Protein AF-A0A522CZ57-F1 (afdb_monomer)

Radius of gyration: 12.21 Å; Cα contacts (8 Å, |Δi|>4): 90; chains: 1; bounding box: 31×19×31 Å

Solvent-accessible surface area (backbone atoms only — not comparable to full-atom values): 3235 Å² total; per-residue (Å²): 114,77,38,83,46,75,52,76,46,80,47,87,88,84,25,31,45,33,41,40,35,30,39,37,90,88,21,30,70,40,58,49,79,48,70,49,72,89,67,83,62,78,62,51,61,57,54,50,36,57,72,50,40,68,83

Sequence (55 aa):
MPRLMAGIVKAPGEKLVRVRFILDAGRVTAIKISGDFFIHPEDAVESLENSLNNT

Foldseek 3Di:
DWDWDKDWDQDPPRWIKIKIFIADPNATQFIDIDTHDDDPPPCVRVVVRVVRHGD

Secondary structure (DSSP, 8-state):
--EEEEEEEE-SSS-EEEEEEEEETTEEEEEEEEEE---SSTTHHHHHHHHHTT-

Mean predicted aligned error: 3.01 Å

Structure (mmCIF, N/CA/C/O backbone):
data_AF-A0A522CZ57-F1
#
_entry.id   AF-A0A522CZ57-F1
#
loop_
_atom_site.group_PDB
_atom_site.id
_atom_site.type_symbol
_atom_site.label_atom_id
_atom_site.label_alt_id
_atom_site.label_comp_id
_atom_site.label_asym_id
_atom_site.label_entity_id
_atom_site.label_seq_id
_atom_site.pdbx_PDB_ins_code
_atom_site.Cartn_x
_atom_site.Cartn_y
_atom_site.Cartn_z
_atom_site.occupancy
_atom_site.B_iso_or_equiv
_atom_site.auth_seq_id
_atom_site.auth_comp_id
_atom_site.auth_asym_id
_atom_site.auth_atom_id
_atom_site.pdbx_PDB_model_num
ATOM 1 N N . ME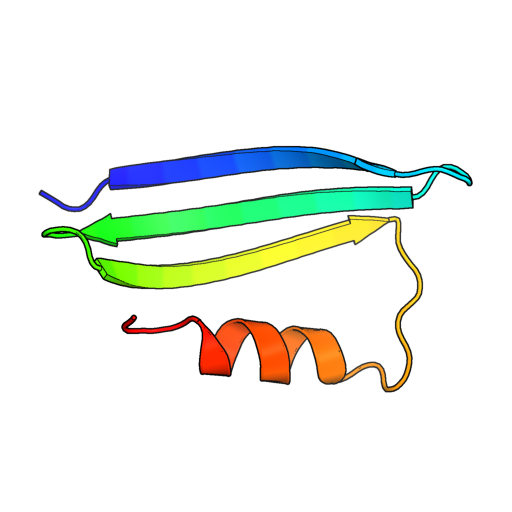T A 1 1 ? 16.121 -3.011 -12.763 1.00 86.44 1 MET A N 1
ATOM 2 C CA . MET A 1 1 ? 16.336 -3.947 -11.640 1.00 86.44 1 MET A CA 1
ATOM 3 C C . MET A 1 1 ? 15.331 -3.545 -10.586 1.00 86.44 1 MET A C 1
ATOM 5 O O . MET A 1 1 ? 15.433 -2.411 -10.119 1.00 86.44 1 MET A O 1
ATOM 9 N N . PRO A 1 2 ? 14.378 -4.425 -10.249 1.00 93.81 2 PRO A N 1
ATOM 10 C CA . PRO A 1 2 ? 13.348 -4.111 -9.276 1.00 93.81 2 PRO A CA 1
ATOM 11 C C . PRO A 1 2 ? 13.990 -3.865 -7.913 1.00 93.81 2 PRO A C 1
ATOM 13 O O . PRO A 1 2 ? 14.793 -4.667 -7.430 1.00 93.81 2 PRO A O 1
ATOM 16 N N . ARG A 1 3 ? 13.650 -2.734 -7.301 1.00 97.19 3 ARG A N 1
ATOM 17 C CA . ARG A 1 3 ? 14.158 -2.327 -5.996 1.00 97.19 3 ARG A CA 1
ATOM 18 C C . ARG A 1 3 ? 13.015 -2.243 -5.005 1.00 97.19 3 ARG A C 1
ATOM 20 O O . ARG A 1 3 ? 12.082 -1.469 -5.193 1.00 97.19 3 ARG A O 1
ATOM 27 N N . LEU A 1 4 ? 13.138 -2.985 -3.911 1.00 97.31 4 LEU A N 1
ATOM 28 C CA . LEU A 1 4 ? 12.270 -2.803 -2.758 1.00 97.31 4 LEU A CA 1
ATOM 29 C C . LEU A 1 4 ? 12.651 -1.509 -2.031 1.00 97.31 4 LEU A C 1
ATOM 31 O O . LEU A 1 4 ? 13.815 -1.292 -1.684 1.00 97.31 4 LEU A O 1
ATOM 35 N N . MET A 1 5 ? 11.662 -0.657 -1.796 1.00 97.62 5 MET A N 1
ATOM 36 C CA . MET A 1 5 ? 11.792 0.590 -1.054 1.00 97.62 5 MET A CA 1
ATOM 37 C C . MET A 1 5 ? 10.779 0.621 0.088 1.00 97.62 5 MET A C 1
ATOM 39 O O . MET A 1 5 ? 9.723 -0.014 0.026 1.00 97.62 5 MET A O 1
ATOM 43 N N . ALA A 1 6 ? 11.112 1.351 1.150 1.00 97.56 6 ALA A N 1
ATOM 44 C CA . ALA A 1 6 ? 10.237 1.534 2.294 1.00 97.56 6 ALA A CA 1
ATOM 45 C C . ALA A 1 6 ? 10.363 2.954 2.850 1.00 97.56 6 ALA A C 1
ATOM 47 O O . ALA A 1 6 ? 11.452 3.527 2.857 1.00 97.56 6 ALA A O 1
ATOM 48 N N . GLY A 1 7 ? 9.250 3.495 3.336 1.00 97.69 7 GLY A N 1
ATOM 49 C CA . GLY A 1 7 ? 9.172 4.801 3.977 1.00 97.69 7 GLY A CA 1
ATOM 50 C C . GLY A 1 7 ? 8.234 4.765 5.177 1.00 97.69 7 GLY A C 1
ATOM 51 O O . GLY A 1 7 ? 7.286 3.978 5.216 1.00 97.69 7 GLY A O 1
ATOM 52 N N . ILE A 1 8 ? 8.516 5.603 6.172 1.00 97.69 8 ILE A N 1
ATOM 53 C CA . ILE A 1 8 ? 7.704 5.736 7.382 1.00 97.69 8 ILE A CA 1
ATOM 54 C C . ILE A 1 8 ? 7.476 7.218 7.647 1.00 97.69 8 ILE A C 1
ATOM 56 O O . ILE A 1 8 ? 8.425 7.999 7.649 1.00 97.69 8 ILE A O 1
ATOM 60 N N . VAL A 1 9 ? 6.225 7.584 7.914 1.00 97.25 9 VAL A N 1
ATOM 61 C CA . VAL A 1 9 ? 5.825 8.937 8.292 1.00 97.25 9 VAL A CA 1
ATOM 62 C C . VAL A 1 9 ? 5.011 8.870 9.578 1.00 97.25 9 VAL A C 1
ATOM 64 O O . VAL A 1 9 ? 4.054 8.102 9.682 1.00 97.25 9 VAL A O 1
ATOM 67 N N . LYS A 1 10 ? 5.399 9.686 10.560 1.00 96.25 10 LYS A N 1
ATOM 68 C CA . LYS A 1 10 ? 4.592 9.968 11.749 1.00 96.25 10 LYS A CA 1
ATOM 69 C C . LYS A 1 10 ? 3.807 11.246 11.486 1.00 96.25 10 LYS A C 1
ATOM 71 O O . LYS A 1 10 ? 4.408 12.307 11.329 1.00 96.25 10 LYS A O 1
ATOM 76 N N . ALA A 1 11 ? 2.493 11.129 11.396 1.00 92.50 11 ALA A N 1
ATOM 77 C CA . ALA A 1 11 ? 1.595 12.258 11.225 1.00 92.50 11 ALA A CA 1
ATOM 78 C C . ALA A 1 11 ? 1.096 12.759 12.597 1.00 9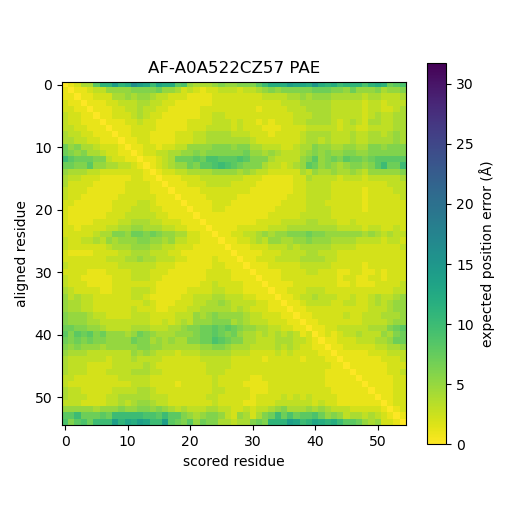2.50 11 ALA A C 1
ATOM 80 O O . ALA A 1 11 ? 1.160 12.022 13.586 1.00 92.50 11 ALA A O 1
ATOM 81 N N . PRO A 1 12 ? 0.607 14.010 12.688 1.00 93.56 12 PRO A N 1
ATOM 82 C CA . PRO A 1 12 ? 0.000 14.524 13.912 1.00 93.56 12 PRO A CA 1
ATOM 83 C C . PRO A 1 12 ? -1.117 13.614 14.448 1.00 93.56 12 PRO A C 1
ATOM 85 O O . PRO A 1 12 ? -1.846 12.989 13.674 1.00 93.56 12 PRO A O 1
ATOM 88 N N . GLY A 1 13 ? -1.268 13.576 15.775 1.00 89.88 13 GLY A N 1
ATOM 89 C CA . GLY A 1 13 ? -2.268 12.737 16.444 1.00 89.88 13 GLY A CA 1
ATOM 90 C C . GLY A 1 13 ? -1.894 11.254 16.488 1.00 89.88 13 GLY A C 1
ATOM 91 O O . GLY A 1 13 ? -2.759 10.414 16.284 1.00 89.88 13 GLY A O 1
ATOM 92 N N . GLU A 1 14 ? -0.604 10.957 16.686 1.00 87.31 14 GLU A N 1
ATOM 93 C CA . GLU A 1 14 ? -0.041 9.602 16.858 1.00 87.31 14 GLU A CA 1
ATOM 94 C C . GLU A 1 14 ? -0.234 8.643 15.674 1.00 87.31 14 GLU A C 1
ATOM 96 O O . GLU A 1 14 ? 0.117 7.469 15.749 1.00 87.31 14 GLU A O 1
ATOM 101 N N . LYS A 1 15 ? -0.693 9.160 14.533 1.00 95.25 15 LYS A N 1
ATOM 102 C CA . LYS A 1 15 ? -0.882 8.368 13.323 1.00 95.25 15 LYS A CA 1
ATOM 103 C C . LYS A 1 15 ? 0.460 7.971 12.722 1.00 95.25 15 LYS A C 1
ATOM 105 O O . LYS A 1 15 ? 1.358 8.796 12.531 1.00 95.25 15 LYS A O 1
ATOM 110 N N . LEU A 1 16 ? 0.571 6.712 12.336 1.00 95.75 16 LEU A N 1
ATOM 111 C CA . LEU A 1 16 ? 1.743 6.141 11.701 1.00 95.75 16 LEU A CA 1
ATOM 112 C C . LEU A 1 16 ? 1.368 5.594 10.331 1.00 95.75 16 LEU A C 1
ATOM 114 O O . LEU A 1 16 ? 0.529 4.706 10.234 1.00 95.75 16 LEU A O 1
ATOM 118 N N . VAL A 1 17 ? 2.061 6.044 9.290 1.00 96.56 17 VAL A N 1
ATOM 119 C CA . VAL A 1 17 ? 1.942 5.483 7.942 1.00 96.56 17 VAL A CA 1
ATOM 120 C C . VAL A 1 17 ? 3.270 4.855 7.548 1.00 96.56 17 VAL A C 1
ATOM 122 O O . VAL A 1 17 ? 4.334 5.462 7.663 1.00 96.56 17 VAL A O 1
ATOM 125 N N . ARG A 1 18 ? 3.210 3.613 7.085 1.00 97.75 18 ARG A N 1
ATOM 126 C CA . ARG A 1 18 ? 4.317 2.841 6.532 1.00 97.75 18 ARG A CA 1
ATOM 127 C C . ARG A 1 18 ? 3.964 2.494 5.098 1.00 97.75 18 ARG A C 1
ATOM 129 O O . ARG A 1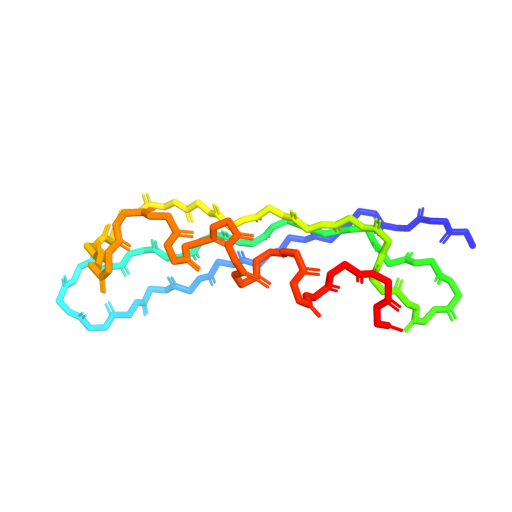 18 ? 2.883 1.979 4.837 1.00 97.75 18 ARG A O 1
ATOM 136 N N . VAL A 1 19 ? 4.894 2.725 4.186 1.00 97.38 19 VAL A N 1
ATOM 137 C CA . VAL A 1 19 ? 4.739 2.372 2.775 1.00 97.38 19 VAL A CA 1
ATOM 138 C C . VAL A 1 19 ? 5.886 1.456 2.389 1.00 97.38 19 VAL A C 1
ATOM 140 O O . VAL A 1 19 ? 7.039 1.737 2.714 1.00 97.38 19 VAL A O 1
ATOM 143 N N . ARG A 1 20 ? 5.579 0.357 1.705 1.00 97.94 20 ARG A N 1
ATOM 144 C CA . ARG A 1 20 ? 6.557 -0.487 1.013 1.00 97.94 20 ARG A CA 1
ATOM 145 C C . ARG A 1 20 ? 6.166 -0.575 -0.447 1.00 97.94 20 ARG A C 1
ATOM 147 O O . ARG A 1 20 ? 4.996 -0.794 -0.734 1.00 97.94 20 ARG A O 1
ATOM 154 N N . PHE A 1 21 ? 7.125 -0.432 -1.349 1.00 97.81 21 PHE A N 1
ATOM 155 C CA . PHE A 1 21 ? 6.853 -0.533 -2.777 1.00 97.81 21 PHE A CA 1
ATOM 156 C C . PHE A 1 21 ? 8.033 -1.108 -3.551 1.00 97.81 21 PHE A C 1
ATOM 158 O O . PHE A 1 21 ? 9.175 -1.068 -3.086 1.00 97.81 21 PHE A O 1
ATOM 165 N N . ILE A 1 22 ? 7.745 -1.653 -4.728 1.00 97.75 22 ILE A N 1
ATOM 166 C CA . ILE A 1 22 ? 8.747 -2.114 -5.684 1.00 97.75 22 ILE A CA 1
ATOM 167 C C . ILE A 1 22 ? 8.843 -1.072 -6.790 1.00 97.75 22 ILE A C 1
ATOM 169 O O . ILE A 1 22 ? 7.856 -0.791 -7.465 1.00 97.75 22 ILE A O 1
ATOM 173 N N . LEU A 1 23 ? 10.035 -0.505 -6.961 1.00 96.69 23 LEU A N 1
ATOM 174 C CA . LEU A 1 23 ? 10.358 0.391 -8.062 1.00 96.69 23 LEU A CA 1
ATOM 175 C C . LEU A 1 23 ? 11.125 -0.390 -9.127 1.00 96.69 23 LEU A C 1
ATOM 177 O O . LEU A 1 23 ? 12.224 -0.876 -8.852 1.00 96.69 23 LEU A O 1
ATOM 181 N N . ASP A 1 24 ? 10.590 -0.486 -10.338 1.00 96.56 24 ASP A N 1
ATOM 182 C CA . ASP A 1 24 ? 11.309 -1.055 -11.478 1.00 96.56 24 ASP A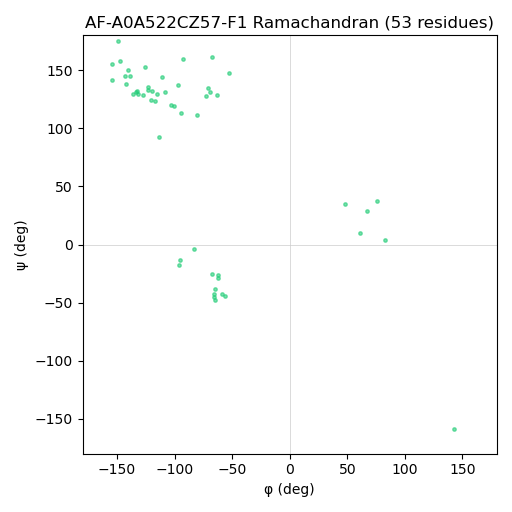 CA 1
ATOM 183 C C . ASP A 1 24 ? 11.193 -0.148 -12.699 1.00 96.56 24 ASP A C 1
ATOM 185 O O . ASP A 1 24 ? 10.112 0.313 -13.050 1.00 96.56 24 ASP A O 1
ATOM 189 N N . ALA A 1 25 ? 12.335 0.155 -13.318 1.00 94.06 25 ALA A N 1
ATOM 190 C CA . ALA A 1 25 ? 12.438 1.078 -14.453 1.00 94.06 25 ALA A CA 1
ATOM 191 C C . ALA A 1 25 ? 11.699 2.427 -14.255 1.00 94.06 25 ALA A C 1
ATOM 193 O O . ALA A 1 25 ? 11.158 2.991 -15.202 1.00 94.06 25 ALA A O 1
ATOM 194 N N . GLY A 1 26 ? 11.680 2.948 -13.021 1.00 92.69 26 GLY A N 1
ATOM 195 C CA . GLY A 1 26 ? 11.008 4.207 -12.677 1.00 92.69 26 GLY A CA 1
ATOM 196 C C . GLY A 1 26 ? 9.503 4.091 -12.422 1.00 92.69 26 GLY A C 1
ATOM 197 O O . GLY A 1 26 ? 8.878 5.115 -12.175 1.00 92.69 26 GLY A O 1
ATOM 198 N N . ARG A 1 27 ? 8.943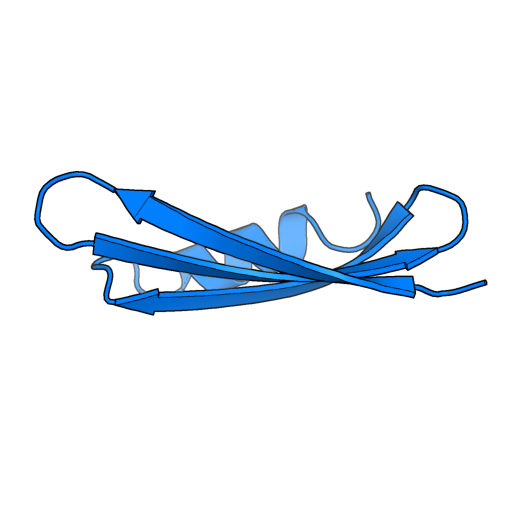 2.875 -12.444 1.00 95.00 27 ARG A N 1
ATOM 199 C CA . ARG A 1 27 ? 7.527 2.599 -12.182 1.00 95.00 27 ARG A CA 1
ATOM 200 C C . ARG A 1 27 ? 7.321 1.856 -10.876 1.00 95.00 27 ARG A C 1
ATOM 202 O O . ARG A 1 27 ? 8.115 0.978 -10.526 1.00 95.00 27 A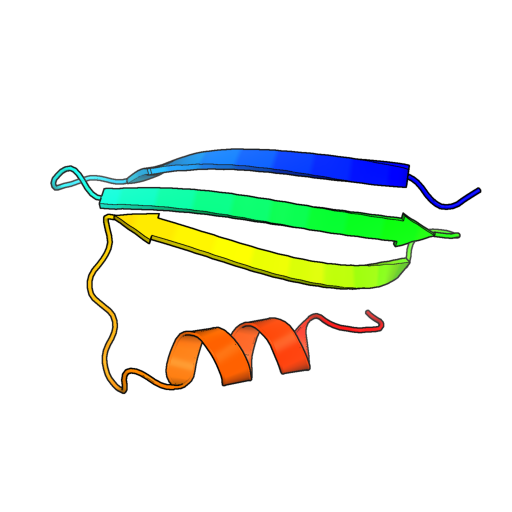RG A O 1
ATOM 209 N N . VAL A 1 28 ? 6.234 2.166 -10.184 1.00 96.75 28 VAL A N 1
ATOM 210 C CA . VAL A 1 28 ? 5.796 1.400 -9.015 1.00 96.75 28 VAL A CA 1
ATOM 211 C C . VAL A 1 28 ? 5.055 0.161 -9.499 1.00 96.75 28 VAL A C 1
ATOM 213 O O . VAL A 1 28 ? 3.971 0.270 -10.050 1.00 96.75 28 VAL A O 1
ATOM 216 N N . THR A 1 29 ? 5.617 -1.030 -9.313 1.00 96.25 29 THR A N 1
ATOM 217 C CA . THR A 1 29 ? 4.997 -2.288 -9.780 1.00 96.25 29 THR A CA 1
ATOM 218 C C . THR A 1 29 ? 4.200 -3.008 -8.695 1.00 96.25 29 THR A C 1
ATOM 220 O O . THR A 1 29 ? 3.373 -3.865 -8.996 1.00 96.25 29 THR A O 1
ATOM 223 N N . ALA A 1 30 ? 4.442 -2.664 -7.432 1.00 96.12 30 ALA A N 1
ATOM 224 C CA . ALA A 1 30 ? 3.680 -3.130 -6.283 1.00 96.12 30 ALA A CA 1
ATOM 225 C C . ALA A 1 30 ? 3.794 -2.106 -5.154 1.00 96.12 30 ALA A C 1
ATOM 227 O O . ALA A 1 30 ? 4.887 -1.586 -4.918 1.00 96.12 30 ALA A O 1
ATOM 228 N N . ILE A 1 31 ? 2.714 -1.870 -4.412 1.00 97.69 31 ILE A N 1
ATOM 229 C CA . ILE A 1 31 ? 2.709 -1.019 -3.220 1.00 97.69 31 ILE A CA 1
ATOM 230 C C . ILE A 1 31 ? 1.856 -1.630 -2.107 1.00 97.69 31 ILE A C 1
ATOM 232 O O . ILE A 1 31 ? 0.838 -2.268 -2.356 1.00 97.69 31 ILE A O 1
ATOM 236 N N . LYS A 1 32 ? 2.290 -1.436 -0.861 1.00 97.50 32 LYS A N 1
ATOM 237 C CA . LYS A 1 32 ? 1.515 -1.733 0.340 1.00 97.50 32 LYS A CA 1
ATOM 238 C C . LYS A 1 32 ? 1.639 -0.594 1.343 1.00 97.50 32 LYS A C 1
ATOM 240 O O . LYS A 1 32 ? 2.752 -0.191 1.692 1.00 97.50 32 LYS A O 1
ATOM 245 N N . ILE A 1 33 ? 0.504 -0.130 1.836 1.00 96.50 33 ILE A N 1
ATOM 246 C CA . ILE A 1 33 ? 0.349 0.880 2.870 1.00 96.50 33 ILE A CA 1
ATOM 247 C C . ILE A 1 33 ? -0.143 0.170 4.132 1.00 96.50 33 ILE A C 1
ATOM 249 O O . ILE A 1 33 ? -1.060 -0.647 4.112 1.00 96.50 33 ILE A O 1
ATOM 253 N N . SER A 1 34 ? 0.504 0.440 5.257 1.00 95.94 34 SER A N 1
ATOM 254 C CA . SER A 1 34 ? 0.091 -0.075 6.559 1.00 95.94 34 SER A CA 1
ATOM 255 C C . SER A 1 34 ? 0.459 0.904 7.663 1.00 95.94 34 SER A C 1
ATOM 257 O O . SER A 1 34 ? 1.127 1.903 7.417 1.00 95.94 34 SER A O 1
ATOM 259 N N . GLY A 1 35 ? 0.053 0.628 8.896 1.00 95.00 35 GLY A N 1
ATOM 260 C CA . GLY A 1 35 ? 0.415 1.457 10.034 1.00 95.00 35 GLY A CA 1
ATOM 261 C C . GLY A 1 35 ? -0.719 1.571 11.032 1.00 95.00 35 GLY A C 1
ATOM 262 O O . GLY A 1 35 ? -1.586 0.704 11.073 1.00 95.00 35 GLY A O 1
ATOM 263 N N . ASP A 1 36 ? -0.655 2.621 11.835 1.00 95.25 36 ASP A N 1
ATOM 264 C CA . ASP A 1 36 ? -1.638 2.938 12.861 1.00 95.25 36 ASP A CA 1
ATOM 265 C C . ASP A 1 36 ? -2.343 4.230 12.452 1.00 95.25 36 ASP A C 1
ATOM 267 O O . ASP A 1 36 ? -1.825 5.333 12.629 1.00 95.25 36 ASP A O 1
ATOM 271 N N . PHE A 1 37 ? -3.462 4.093 11.755 1.00 93.44 37 PHE A N 1
ATOM 272 C CA . PHE A 1 37 ? -4.272 5.215 11.316 1.00 93.44 37 PHE A CA 1
ATOM 273 C C . PHE A 1 37 ? -5.714 4.762 11.136 1.00 93.44 37 PHE A C 1
ATOM 275 O O . PHE A 1 37 ? -5.996 3.598 10.865 1.00 93.44 37 PHE A O 1
ATOM 282 N N . PHE A 1 38 ? -6.625 5.720 11.241 1.00 92.44 38 PHE A N 1
ATOM 283 C CA . PHE A 1 38 ? -8.027 5.521 10.909 1.00 92.44 38 PHE A CA 1
ATOM 284 C C . PHE A 1 38 ? -8.285 6.014 9.491 1.00 92.44 38 PHE A C 1
ATOM 286 O O . PHE A 1 38 ? -7.805 7.086 9.106 1.00 92.44 38 PHE A O 1
ATOM 293 N N . ILE A 1 39 ? -9.058 5.244 8.735 1.00 91.31 39 ILE A N 1
ATOM 294 C CA . ILE A 1 39 ? -9.515 5.594 7.396 1.00 91.31 39 ILE A CA 1
ATOM 295 C C . ILE A 1 39 ? -10.946 5.095 7.219 1.00 91.31 39 ILE A C 1
ATOM 297 O O . ILE A 1 39 ? -11.283 4.000 7.665 1.00 91.31 39 ILE A O 1
ATOM 301 N N . HIS A 1 40 ? -11.778 5.928 6.603 1.00 91.19 40 HIS A N 1
ATOM 302 C CA . HIS A 1 40 ? -13.144 5.585 6.239 1.00 91.19 40 HIS A CA 1
ATOM 303 C C . HIS A 1 40 ? -13.403 6.031 4.796 1.00 91.19 40 HIS A C 1
ATOM 305 O O . HIS A 1 40 ? -13.110 7.187 4.474 1.00 91.19 40 HIS A O 1
ATOM 311 N N . PRO A 1 41 ? -13.957 5.156 3.944 1.00 94.31 41 PRO A N 1
ATOM 312 C CA . PRO A 1 41 ? -14.273 3.747 4.216 1.00 94.31 41 PRO A CA 1
ATOM 313 C C . PRO A 1 41 ? -13.011 2.880 4.406 1.00 94.31 41 PRO A C 1
ATOM 315 O O . PRO A 1 41 ? -11.900 3.289 4.068 1.00 94.31 41 PRO A O 1
ATOM 318 N N . GLU A 1 42 ? -13.165 1.708 5.018 1.00 88.19 42 GLU A N 1
ATOM 319 C CA . GLU A 1 42 ? -12.059 0.794 5.335 1.00 88.19 42 GLU A CA 1
ATOM 320 C C . GLU A 1 42 ? -11.311 0.270 4.093 1.00 88.1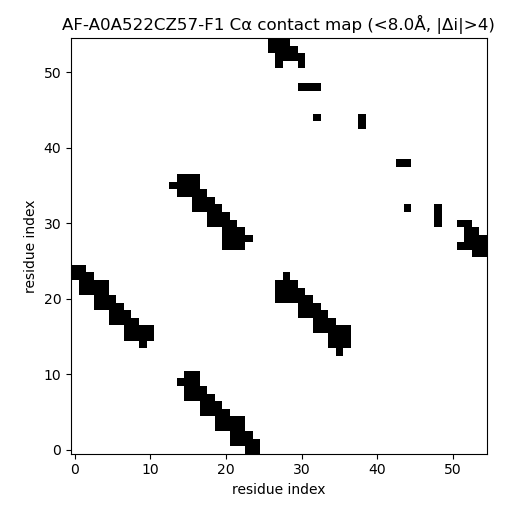9 42 GLU A C 1
ATOM 322 O O . GLU A 1 42 ? -10.116 -0.019 4.165 1.00 88.19 42 GLU A O 1
ATOM 327 N N . ASP A 1 43 ? -11.980 0.217 2.941 1.00 91.50 43 ASP A N 1
ATOM 328 C CA . ASP A 1 43 ? -11.444 -0.208 1.641 1.00 91.50 43 ASP A CA 1
ATOM 329 C C . ASP A 1 43 ? -10.702 0.912 0.882 1.00 91.50 43 ASP A C 1
ATOM 331 O O . ASP A 1 43 ? -10.081 0.675 -0.161 1.00 91.50 43 ASP A O 1
ATOM 335 N N . ALA A 1 44 ? -10.690 2.139 1.412 1.00 95.06 44 ALA A N 1
ATOM 336 C CA . ALA A 1 44 ? -10.022 3.270 0.772 1.00 95.06 44 ALA A CA 1
ATOM 337 C C . ALA A 1 44 ? -8.501 3.062 0.637 1.00 95.06 44 ALA A C 1
ATOM 339 O O . ALA A 1 44 ? -7.895 3.568 -0.309 1.00 95.06 44 ALA A O 1
ATOM 340 N N . VAL A 1 45 ? -7.875 2.292 1.540 1.00 94.94 45 VAL A N 1
ATOM 341 C CA . VAL A 1 45 ? -6.444 1.941 1.434 1.00 94.94 45 VAL A CA 1
ATOM 342 C C . VAL A 1 45 ? -6.194 1.065 0.216 1.00 94.94 45 VAL A C 1
ATOM 344 O O . VAL A 1 45 ? -5.255 1.318 -0.531 1.00 94.94 45 VAL A O 1
ATOM 347 N N . GLU A 1 46 ? -7.038 0.059 0.000 1.00 94.81 46 GLU A N 1
ATOM 348 C CA . GLU A 1 46 ? -6.913 -0.853 -1.134 1.00 94.81 46 GLU A CA 1
ATOM 349 C C . GLU A 1 46 ? -7.144 -0.113 -2.456 1.00 94.81 46 GLU A C 1
ATOM 351 O O . GLU A 1 46 ? -6.370 -0.263 -3.401 1.00 94.81 46 GLU A O 1
ATOM 356 N N . SER A 1 47 ? -8.146 0.768 -2.501 1.00 95.06 47 SER A N 1
ATOM 357 C CA . SER A 1 47 ? -8.388 1.634 -3.661 1.00 95.06 47 SER A CA 1
ATOM 358 C C . SER A 1 47 ? -7.181 2.525 -3.981 1.00 95.06 47 SER A C 1
ATOM 360 O O . SER A 1 47 ? -6.784 2.647 -5.143 1.00 95.06 47 SER A O 1
ATOM 362 N N . LEU A 1 48 ? -6.552 3.110 -2.954 1.00 94.56 48 LEU A N 1
ATOM 363 C CA . LEU A 1 48 ? -5.343 3.919 -3.110 1.00 94.56 48 LEU A CA 1
ATOM 364 C C . LEU A 1 48 ? -4.155 3.083 -3.610 1.00 94.56 48 LEU A C 1
ATOM 366 O O . LEU A 1 48 ? -3.494 3.485 -4.568 1.00 94.56 48 LEU A O 1
ATOM 370 N N . GLU A 1 49 ? -3.902 1.917 -3.009 1.00 96.19 49 GLU A N 1
ATOM 371 C CA . GLU A 1 49 ? -2.858 0.979 -3.448 1.00 96.19 49 GLU A CA 1
ATOM 372 C C . GLU A 1 49 ? -3.045 0.581 -4.920 1.00 96.19 49 GLU A C 1
ATOM 374 O O . GLU A 1 49 ? -2.091 0.620 -5.697 1.00 96.19 49 GLU A O 1
ATOM 379 N N . ASN A 1 50 ? -4.278 0.278 -5.331 1.00 95.75 50 ASN A N 1
ATOM 380 C CA . ASN A 1 50 ? -4.599 -0.088 -6.709 1.00 95.75 50 ASN A CA 1
ATOM 381 C C . ASN A 1 50 ? -4.355 1.059 -7.695 1.00 95.75 50 ASN A C 1
ATOM 383 O O . ASN A 1 50 ? -3.842 0.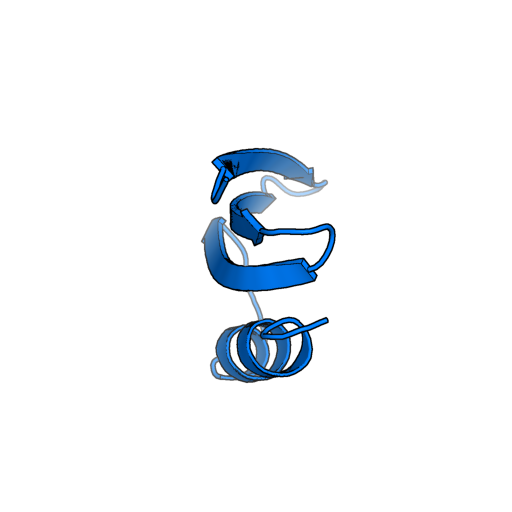814 -8.784 1.00 95.75 50 ASN A O 1
ATOM 387 N N . SER A 1 51 ? -4.659 2.305 -7.316 1.00 94.94 51 SER A N 1
ATOM 388 C CA . SER A 1 51 ? -4.396 3.476 -8.167 1.00 94.94 51 SER A CA 1
ATOM 389 C C . SER A 1 51 ? -2.906 3.784 -8.367 1.00 94.94 51 SER A C 1
ATOM 391 O O . SER A 1 51 ? -2.534 4.394 -9.366 1.00 94.94 51 SER A O 1
ATOM 393 N N . LEU A 1 52 ? -2.062 3.371 -7.416 1.00 94.44 52 LEU 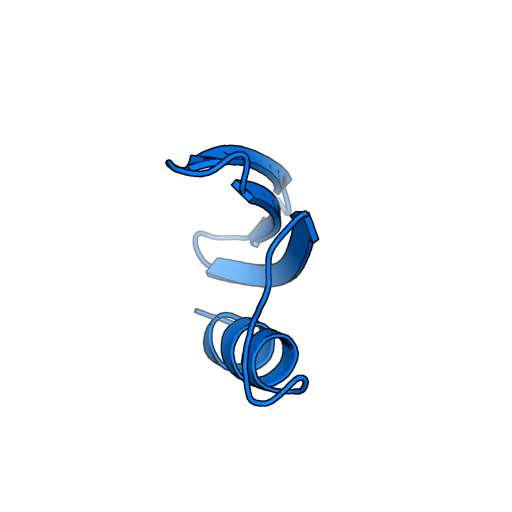A N 1
ATOM 394 C CA . LEU A 1 52 ? -0.614 3.594 -7.430 1.00 94.44 52 LEU A CA 1
ATOM 395 C C . LEU A 1 52 ? 0.160 2.406 -8.019 1.00 94.44 52 LEU A C 1
ATOM 397 O O . LEU A 1 52 ? 1.344 2.529 -8.334 1.00 94.44 52 LEU A O 1
ATOM 401 N N . ASN A 1 53 ? -0.487 1.253 -8.181 1.00 91.88 53 ASN A N 1
ATOM 402 C CA . ASN A 1 53 ? 0.102 0.131 -8.894 1.00 91.88 53 ASN A CA 1
ATOM 403 C C . ASN A 1 53 ? 0.223 0.454 -10.391 1.00 91.88 53 ASN A C 1
ATOM 405 O O . ASN A 1 53 ? -0.736 0.849 -11.048 1.00 91.88 53 ASN A O 1
ATOM 409 N N . ASN A 1 54 ? 1.408 0.200 -10.942 1.00 86.88 54 ASN A N 1
ATOM 410 C CA . ASN A 1 54 ? 1.811 0.418 -12.334 1.00 86.88 54 ASN A CA 1
ATOM 411 C C . ASN A 1 54 ? 1.888 1.882 -12.799 1.00 86.88 54 ASN A C 1
ATOM 413 O O . ASN A 1 54 ? 1.750 2.147 -13.997 1.00 86.88 54 ASN A O 1
ATOM 417 N N . THR A 1 55 ? 2.165 2.822 -11.890 1.00 84.69 55 THR A N 1
ATOM 418 C CA . THR A 1 55 ? 2.512 4.208 -12.253 1.00 84.69 55 THR A CA 1
ATOM 419 C C . THR A 1 55 ? 4.006 4.305 -12.529 1.00 84.69 55 THR A C 1
ATOM 421 O O . THR A 1 55 ? 4.381 4.305 -13.726 1.00 84.69 55 THR A O 1
#

pLDDT: mean 94.58, std 3.19, range [84.69, 97.94]

Nearest PDB structures (foldseek):
  3r07-assembly1_C  TM=9.593E-01  e=2.043E-03  Thermoplasma acidophilum DSM 1728
  2e5a-assembly1_A  TM=7.292E-01  e=3.784E-02  Bos taurus
  8uem-assembly1_E  TM=6.846E-01  e=1.727E-01  Mycolicibacterium smegmatis MC2 155
  4kn9-assembly1_L  TM=6.744E-01  e=7.010E-01  Desulfomicrobium baculatum DSM 4028
  6lxd-assembly1_A  TM=4.078E-01  e=3.595E+00  Homo sapiens